Protein AF-A0A3B9BYM0-F1 (afdb_monomer_lite)

Sequence (105 aa):
MMFLNKFKPFFLLGLFAVLLTPACQKKENCDAITTVAPEAEVTALRNHLTTYGIAATEDYRGFFYVISNPGGDEKPSVCDDVKVNYIGRLLNGNVFDQGNGVSFG

Structure (mmCIF, N/CA/C/O backbone):
data_AF-A0A3B9BYM0-F1
#
_entry.id   AF-A0A3B9BYM0-F1
#
loop_
_atom_site.group_PDB
_atom_site.id
_atom_site.type_symbol
_atom_site.label_atom_id
_atom_site.label_alt_id
_atom_site.label_comp_id
_atom_site.label_asym_id
_atom_site.label_entity_id
_atom_site.label_seq_id
_atom_site.pdbx_PDB_ins_code
_atom_site.Cartn_x
_atom_site.Cartn_y
_atom_site.Cartn_z
_atom_site.occupancy
_atom_site.B_iso_or_equiv
_atom_site.auth_seq_id
_atom_site.auth_comp_id
_atom_site.auth_asym_id
_atom_site.auth_atom_id
_atom_site.pdbx_PDB_model_num
ATOM 1 N N . MET A 1 1 ? -4.310 -14.655 -90.305 1.00 41.28 1 MET A N 1
ATOM 2 C CA . MET A 1 1 ? -2.855 -14.384 -90.309 1.00 41.28 1 MET A CA 1
ATOM 3 C C . MET A 1 1 ? -2.561 -13.618 -89.020 1.00 41.28 1 MET A C 1
ATOM 5 O O . MET A 1 1 ? -3.111 -12.540 -88.872 1.00 41.28 1 MET A O 1
ATOM 9 N N . MET A 1 2 ? -2.153 -14.307 -87.939 1.00 42.12 2 MET A N 1
ATOM 10 C CA . MET A 1 2 ? -0.825 -14.164 -87.285 1.00 42.12 2 MET A CA 1
ATOM 11 C C . MET A 1 2 ? -0.378 -12.692 -87.192 1.00 42.12 2 MET A C 1
ATOM 13 O O . MET A 1 2 ? -0.302 -12.033 -88.216 1.00 42.12 2 MET A O 1
A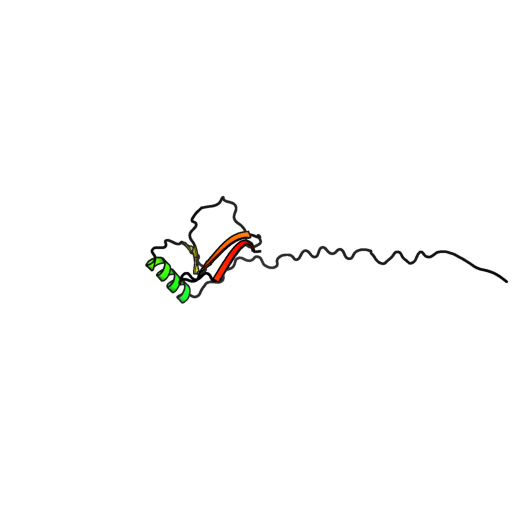TOM 17 N N . PHE A 1 3 ? -0.142 -12.109 -86.011 1.00 45.12 3 PHE A N 1
ATOM 18 C CA . PHE A 1 3 ? 0.910 -12.499 -85.064 1.00 45.12 3 PHE A CA 1
ATOM 19 C C . PHE A 1 3 ? 0.511 -12.336 -83.581 1.00 45.12 3 PHE A C 1
ATOM 21 O O . PHE A 1 3 ? -0.044 -11.318 -83.177 1.00 45.12 3 PHE A O 1
ATOM 28 N N . LEU A 1 4 ? 0.874 -13.335 -82.765 1.00 45.59 4 LEU A N 1
ATOM 29 C CA . LEU A 1 4 ? 1.078 -13.196 -81.320 1.00 45.59 4 LEU A CA 1
ATOM 30 C C . LEU A 1 4 ? 2.318 -12.325 -81.057 1.00 45.59 4 LEU A C 1
ATOM 32 O O . LEU A 1 4 ? 3.339 -12.524 -81.713 1.00 45.59 4 LEU A O 1
ATOM 36 N N . ASN A 1 5 ? 2.292 -11.510 -79.999 1.00 43.50 5 ASN A N 1
ATOM 37 C CA . ASN A 1 5 ? 3.507 -11.180 -79.254 1.00 43.50 5 ASN A CA 1
ATOM 38 C C . ASN A 1 5 ? 3.285 -11.430 -77.754 1.00 43.50 5 ASN A C 1
ATOM 40 O O . ASN A 1 5 ? 2.380 -10.873 -77.137 1.00 43.50 5 ASN A O 1
ATOM 44 N N . LYS A 1 6 ? 4.103 -12.324 -77.195 1.00 60.06 6 LYS A N 1
ATOM 45 C CA . LYS A 1 6 ? 4.167 -12.705 -75.782 1.00 60.06 6 LYS A CA 1
ATOM 46 C C . LYS A 1 6 ? 5.339 -11.972 -75.137 1.00 60.06 6 LYS A C 1
ATOM 48 O O . LYS A 1 6 ? 6.442 -12.250 -75.564 1.00 60.06 6 LYS A O 1
ATOM 53 N N . PHE A 1 7 ? 5.155 -11.176 -74.082 1.00 51.38 7 PHE A N 1
ATOM 54 C CA . PHE A 1 7 ? 6.226 -10.811 -73.124 1.00 51.38 7 PHE A CA 1
ATOM 55 C C . PHE A 1 7 ? 5.583 -10.173 -71.871 1.00 51.38 7 PHE A C 1
ATOM 57 O O . PHE A 1 7 ? 5.199 -9.015 -71.893 1.00 51.38 7 PHE A O 1
ATOM 64 N N . LYS A 1 8 ? 5.140 -10.983 -70.900 1.00 54.03 8 LYS A N 1
ATOM 65 C CA . LYS A 1 8 ? 5.760 -11.358 -69.601 1.00 54.03 8 LYS A CA 1
ATOM 66 C C . LYS A 1 8 ? 5.011 -10.710 -68.408 1.00 54.03 8 LYS A C 1
ATOM 68 O O . LYS A 1 8 ? 4.998 -9.489 -68.294 1.00 54.03 8 LYS A O 1
ATOM 73 N N . PRO A 1 9 ? 4.410 -11.511 -67.505 1.00 43.62 9 PRO A N 1
ATOM 74 C CA . PRO A 1 9 ? 3.640 -11.025 -66.364 1.00 43.62 9 PRO A CA 1
ATOM 75 C C . PRO A 1 9 ? 4.599 -10.674 -65.224 1.00 43.62 9 PRO A C 1
ATOM 77 O O . PRO A 1 9 ? 4.874 -11.501 -64.363 1.00 43.62 9 PRO A O 1
ATOM 80 N N . PHE A 1 10 ? 5.173 -9.473 -65.244 1.00 50.06 10 PHE A N 1
ATOM 81 C CA . PHE A 1 10 ? 6.061 -9.020 -64.163 1.00 50.06 10 PHE A CA 1
ATOM 82 C C . PHE A 1 10 ? 5.482 -7.865 -63.336 1.00 50.06 10 PHE A C 1
ATOM 84 O O . PHE A 1 10 ? 6.158 -7.308 -62.482 1.00 50.06 10 PHE A O 1
ATOM 91 N N . PHE A 1 11 ? 4.204 -7.537 -63.524 1.00 44.75 11 PHE A N 1
ATOM 92 C CA . PHE A 1 11 ? 3.515 -6.521 -62.722 1.00 44.75 11 PHE A CA 1
ATOM 93 C C . PHE A 1 11 ? 2.686 -7.140 -61.582 1.00 44.75 11 PHE A C 1
ATOM 95 O O . PHE A 1 11 ? 1.571 -6.723 -61.297 1.00 44.75 11 PHE A O 1
ATOM 102 N N . LEU A 1 12 ? 3.220 -8.195 -60.962 1.00 50.28 12 LEU A N 1
ATOM 103 C CA . LEU A 1 12 ? 2.586 -8.948 -59.869 1.00 50.28 12 LEU A CA 1
ATOM 104 C C . LEU A 1 12 ? 3.546 -9.115 -58.677 1.00 50.28 12 LEU A C 1
ATOM 106 O O . LEU A 1 12 ? 3.490 -10.099 -57.948 1.00 50.28 12 LEU A O 1
ATOM 110 N N . LEU A 1 13 ? 4.454 -8.149 -58.492 1.00 53.72 13 LEU A N 1
ATOM 111 C CA . LEU A 1 13 ? 5.465 -8.163 -57.432 1.00 53.72 13 LEU A CA 1
ATOM 112 C C . LEU A 1 13 ? 5.678 -6.757 -56.840 1.00 53.72 13 LEU A C 1
ATOM 114 O O . LEU A 1 13 ? 6.771 -6.204 -56.872 1.00 53.72 13 LEU A O 1
ATOM 118 N N . GLY A 1 14 ? 4.604 -6.143 -56.344 1.00 55.16 14 GLY A N 1
ATOM 119 C CA . GLY A 1 14 ? 4.652 -4.786 -55.785 1.00 55.16 14 GLY A CA 1
ATOM 120 C C . GLY A 1 14 ? 3.615 -4.514 -54.695 1.00 55.16 14 GLY A C 1
ATOM 121 O O . GLY A 1 14 ? 3.157 -3.386 -54.587 1.00 55.16 14 GLY A O 1
ATOM 122 N N . LEU A 1 15 ? 3.201 -5.535 -53.928 1.00 56.78 15 LEU A N 1
ATOM 123 C CA . LEU A 1 15 ? 2.137 -5.410 -52.912 1.00 56.78 15 LEU A CA 1
ATOM 124 C C . LEU A 1 15 ? 2.561 -5.808 -51.485 1.00 56.78 15 LEU A C 1
ATOM 126 O O . LEU A 1 15 ? 1.713 -5.941 -50.614 1.00 56.78 15 LEU A O 1
ATOM 130 N N . PHE A 1 16 ? 3.845 -6.012 -51.188 1.00 56.62 16 PHE A N 1
ATOM 131 C CA . PHE A 1 16 ? 4.223 -6.453 -49.834 1.00 56.62 16 PHE A CA 1
ATOM 132 C C . PHE A 1 16 ? 5.522 -5.842 -49.316 1.00 56.62 16 PHE A C 1
ATOM 134 O O . PHE A 1 16 ? 6.306 -6.485 -48.625 1.00 56.62 16 PHE A O 1
ATOM 141 N N . ALA A 1 17 ? 5.762 -4.579 -49.662 1.00 55.28 17 ALA A N 1
ATOM 142 C CA . ALA A 1 17 ? 6.846 -3.809 -49.081 1.00 55.28 17 ALA A CA 1
ATOM 143 C C . ALA A 1 17 ? 6.299 -2.918 -47.955 1.00 55.28 17 ALA A C 1
ATOM 145 O O . ALA A 1 17 ? 5.780 -1.835 -48.193 1.00 55.28 17 ALA A O 1
ATOM 146 N N . VAL A 1 18 ? 6.514 -3.398 -46.727 1.00 59.44 18 VAL A N 1
ATOM 147 C CA . VAL A 1 18 ? 6.779 -2.573 -45.538 1.00 59.44 18 VAL A CA 1
ATOM 148 C C . VAL A 1 18 ? 5.560 -1.876 -44.905 1.00 59.44 18 VAL A C 1
ATOM 150 O O . VAL A 1 18 ? 5.471 -0.657 -44.839 1.00 59.44 18 VAL A O 1
ATOM 153 N N . LEU A 1 19 ? 4.669 -2.676 -44.310 1.00 57.12 19 LEU A N 1
ATOM 154 C CA . LEU A 1 19 ? 3.824 -2.268 -43.173 1.00 57.12 19 LEU A CA 1
ATOM 155 C C . LEU A 1 19 ? 4.322 -2.934 -41.879 1.00 57.12 19 LEU A C 1
ATOM 157 O O . LEU A 1 19 ? 3.580 -3.610 -41.176 1.00 57.12 19 LEU A O 1
ATOM 161 N N . LEU A 1 20 ? 5.611 -2.777 -41.578 1.00 61.34 20 LEU A N 1
ATOM 162 C CA . LEU A 1 20 ? 6.187 -3.153 -40.286 1.00 61.34 20 LEU A CA 1
ATOM 163 C C . LEU A 1 20 ? 6.585 -1.875 -39.553 1.00 61.34 20 LEU A C 1
ATOM 165 O O . LEU A 1 20 ? 7.765 -1.581 -39.376 1.00 61.34 20 LEU A O 1
ATOM 169 N N . THR A 1 21 ? 5.590 -1.086 -39.148 1.00 57.47 21 THR A N 1
ATOM 170 C CA . THR A 1 21 ? 5.805 -0.185 -38.019 1.00 57.47 21 THR A CA 1
ATOM 171 C C . THR A 1 21 ? 5.826 -1.062 -36.766 1.00 57.47 21 THR A C 1
ATOM 173 O O . THR A 1 21 ? 4.869 -1.803 -36.527 1.00 57.47 21 THR A O 1
ATOM 176 N N . PRO A 1 22 ? 6.896 -1.053 -35.953 1.00 58.66 22 PRO A N 1
ATOM 177 C CA . PRO A 1 22 ? 6.793 -1.597 -34.614 1.00 58.66 22 PRO A CA 1
ATOM 178 C C . PRO A 1 22 ? 5.805 -0.700 -33.867 1.00 58.66 22 PRO A C 1
ATOM 180 O O . PRO A 1 22 ? 6.149 0.408 -33.457 1.00 58.66 22 PRO A O 1
ATOM 183 N N . ALA A 1 23 ? 4.560 -1.153 -33.724 1.00 54.78 23 ALA A N 1
ATOM 184 C CA . ALA A 1 23 ? 3.608 -0.580 -32.785 1.00 54.78 23 ALA A CA 1
ATOM 185 C C . ALA A 1 23 ? 4.073 -0.940 -31.368 1.00 54.78 23 ALA A C 1
ATOM 187 O O . ALA A 1 23 ? 3.495 -1.774 -30.680 1.00 54.78 23 ALA A O 1
ATOM 188 N N . CYS A 1 24 ? 5.186 -0.336 -30.961 1.00 63.03 24 CYS A N 1
ATOM 189 C CA . CYS A 1 24 ? 5.568 -0.247 -29.573 1.00 63.03 24 CYS A CA 1
ATOM 190 C C . CYS A 1 24 ? 4.556 0.723 -28.958 1.00 63.03 24 CYS A C 1
ATOM 192 O O . CYS A 1 24 ? 4.698 1.938 -29.112 1.00 63.03 24 CYS A O 1
ATOM 194 N N . GLN A 1 25 ? 3.487 0.201 -28.347 1.00 61.34 25 GLN A N 1
ATOM 195 C CA . GLN A 1 25 ? 2.694 1.016 -27.437 1.00 61.34 25 GLN A CA 1
ATOM 196 C C . GLN A 1 25 ? 3.616 1.332 -26.265 1.00 61.34 25 GLN A C 1
ATOM 198 O O . GLN A 1 25 ? 3.829 0.507 -25.380 1.00 61.34 25 GLN A O 1
ATOM 203 N N . LYS A 1 26 ? 4.268 2.495 -26.321 1.00 61.09 26 LYS A N 1
ATOM 204 C CA . LYS A 1 26 ? 4.957 3.030 -25.153 1.00 61.09 26 LYS A CA 1
ATOM 205 C C . LYS A 1 26 ? 3.901 3.145 -24.061 1.00 61.09 26 LYS A C 1
ATOM 207 O O . LYS A 1 26 ? 2.828 3.683 -24.326 1.00 61.09 26 LYS A O 1
ATOM 212 N N . LYS A 1 27 ? 4.194 2.635 -22.865 1.00 64.88 27 LYS A N 1
ATOM 213 C CA . LYS A 1 27 ? 3.374 2.940 -21.694 1.00 64.88 27 LYS A CA 1
ATOM 214 C C . LYS A 1 27 ? 3.404 4.455 -21.521 1.00 64.88 27 LYS A C 1
ATOM 216 O O . LYS A 1 27 ? 4.472 5.026 -21.295 1.00 64.88 27 LYS A O 1
ATOM 221 N N . GLU A 1 28 ? 2.273 5.106 -21.764 1.00 71.50 28 GLU A N 1
ATOM 222 C CA . GLU A 1 28 ? 2.170 6.546 -21.580 1.00 71.50 28 GLU A CA 1
ATOM 223 C C . GLU A 1 28 ? 2.023 6.858 -20.091 1.00 71.50 28 GLU A C 1
ATOM 225 O O . GLU A 1 28 ? 1.248 6.228 -19.379 1.00 71.50 28 GLU A O 1
ATOM 230 N N . ASN A 1 29 ? 2.805 7.845 -19.658 1.00 76.00 2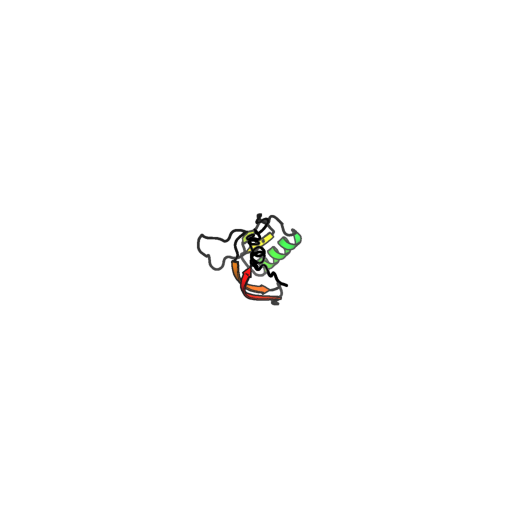9 ASN A N 1
ATOM 231 C CA . ASN A 1 29 ? 2.786 8.489 -18.352 1.00 76.00 29 ASN A CA 1
ATOM 232 C C . ASN A 1 29 ? 2.934 7.579 -17.113 1.00 76.00 29 ASN A C 1
ATOM 234 O O . ASN A 1 29 ? 1.995 7.390 -16.344 1.00 76.00 29 ASN A O 1
ATOM 238 N N . CYS A 1 30 ? 4.155 7.095 -16.858 1.00 84.69 30 CYS A N 1
ATOM 239 C CA . CYS A 1 30 ? 4.529 6.477 -15.579 1.00 84.69 30 CYS A CA 1
ATOM 240 C C . CYS A 1 30 ? 4.903 7.535 -14.521 1.00 84.69 30 CYS A C 1
ATOM 242 O O . CYS A 1 30 ? 5.990 7.490 -13.943 1.00 84.69 30 CYS A O 1
ATOM 244 N N . ASP A 1 31 ? 4.060 8.535 -14.303 1.00 88.19 31 ASP A N 1
ATOM 245 C CA . ASP A 1 31 ? 4.332 9.518 -13.257 1.00 88.19 31 ASP A CA 1
ATOM 246 C C . ASP A 1 31 ? 4.059 8.925 -11.873 1.00 88.19 31 ASP A C 1
ATOM 248 O O . ASP A 1 31 ? 3.221 8.037 -11.690 1.00 88.19 31 ASP A O 1
ATOM 252 N N . ALA A 1 32 ? 4.755 9.442 -10.862 1.00 86.31 32 ALA A N 1
ATOM 253 C CA . ALA A 1 32 ? 4.458 9.085 -9.484 1.00 86.31 32 ALA A CA 1
ATOM 254 C C . ALA A 1 32 ? 3.012 9.479 -9.132 1.00 86.31 32 ALA A C 1
ATOM 256 O O . ALA A 1 32 ? 2.607 10.628 -9.311 1.00 86.31 32 ALA A O 1
ATOM 257 N N . ILE A 1 33 ? 2.243 8.536 -8.581 1.00 86.94 33 ILE A N 1
ATOM 258 C CA . ILE A 1 33 ? 0.890 8.811 -8.087 1.00 86.94 33 ILE A CA 1
ATOM 259 C C . ILE A 1 33 ? 0.992 9.657 -6.823 1.00 86.94 33 ILE A C 1
ATOM 261 O O . ILE A 1 33 ? 1.528 9.191 -5.818 1.00 86.94 33 ILE A O 1
ATOM 265 N N . THR A 1 34 ? 0.451 10.872 -6.879 1.00 93.38 34 THR A N 1
ATOM 266 C CA . THR A 1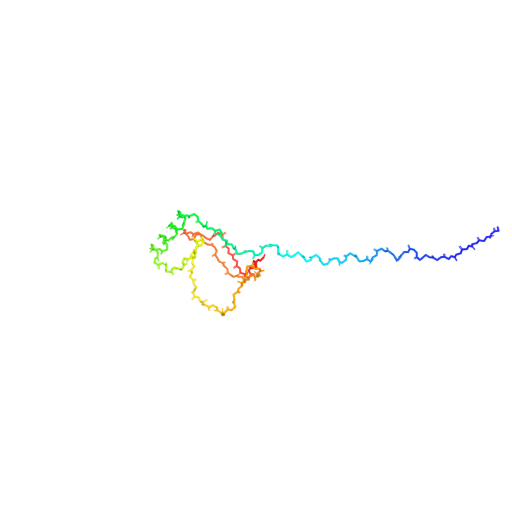 34 ? 0.425 11.846 -5.774 1.00 93.38 34 THR A CA 1
ATOM 267 C C . THR A 1 34 ? -0.970 12.054 -5.190 1.00 93.38 34 THR A C 1
ATOM 269 O O . THR A 1 34 ? -1.142 12.867 -4.285 1.00 93.38 34 THR A O 1
ATOM 272 N N . THR A 1 35 ? -1.980 11.333 -5.687 1.00 95.19 35 THR A N 1
ATOM 273 C CA . THR A 1 35 ? -3.347 11.395 -5.164 1.00 95.19 35 THR 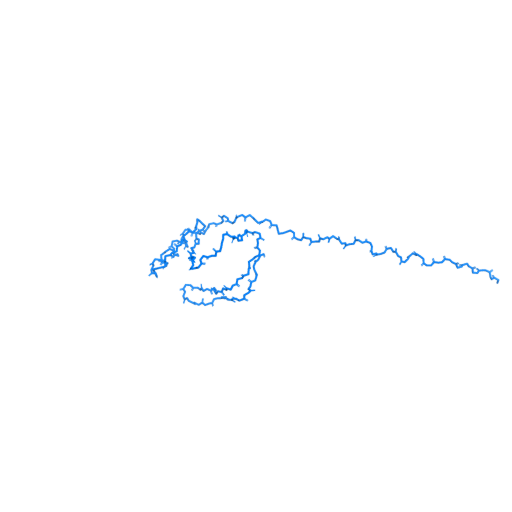A CA 1
ATOM 274 C C . THR A 1 35 ? -3.369 10.979 -3.697 1.00 95.19 35 THR A C 1
ATOM 276 O O . THR A 1 35 ? -2.842 9.927 -3.338 1.00 95.19 35 THR A O 1
ATOM 279 N N . VAL A 1 36 ? -3.993 11.811 -2.865 1.00 97.38 36 VAL A N 1
ATOM 280 C CA . VAL A 1 36 ? -4.114 11.600 -1.421 1.00 97.38 36 VAL A CA 1
ATOM 281 C C . VAL A 1 36 ? -5.545 11.182 -1.094 1.00 97.38 36 VAL A C 1
ATOM 283 O O . VAL A 1 36 ? -6.498 11.763 -1.619 1.00 97.38 36 VAL A O 1
ATOM 286 N N . ALA A 1 37 ? -5.693 10.170 -0.243 1.00 97.44 37 ALA A N 1
ATOM 287 C CA . ALA A 1 37 ? -6.985 9.717 0.254 1.00 97.44 37 ALA A CA 1
ATOM 288 C C . ALA A 1 37 ? -7.658 10.789 1.141 1.00 97.44 37 ALA A C 1
ATOM 290 O O . ALA A 1 37 ? -6.967 11.559 1.813 1.00 97.44 37 ALA A O 1
ATOM 291 N N . PRO A 1 38 ? -9.000 10.857 1.191 1.00 98.25 38 PRO A N 1
ATOM 292 C CA . PRO A 1 38 ? -9.701 11.783 2.076 1.00 98.25 38 PRO A CA 1
ATOM 293 C C . PRO A 1 38 ? -9.346 11.558 3.554 1.00 98.25 38 PRO A C 1
ATOM 295 O O . PRO A 1 38 ? -9.365 10.426 4.033 1.00 98.25 38 PRO A O 1
ATOM 298 N N . GLU A 1 39 ? -9.127 12.635 4.314 1.00 98.00 39 GLU A N 1
ATOM 299 C CA . GLU A 1 39 ? -8.714 12.554 5.731 1.00 98.00 39 GLU A CA 1
ATOM 300 C C . GLU A 1 39 ? -9.672 11.718 6.598 1.00 98.00 39 GLU A C 1
ATOM 302 O O . GLU A 1 39 ? -9.248 11.010 7.510 1.00 98.00 39 GLU A O 1
ATOM 307 N N . ALA A 1 40 ? -10.974 11.756 6.296 1.00 98.38 40 ALA A N 1
ATOM 308 C CA . ALA A 1 40 ? -11.967 10.948 6.998 1.00 98.38 40 ALA A CA 1
ATOM 309 C C . ALA A 1 40 ? -11.720 9.436 6.828 1.00 98.38 40 ALA A C 1
ATOM 311 O O . ALA A 1 40 ? -11.884 8.680 7.786 1.00 98.38 40 ALA A O 1
ATOM 312 N N . GLU A 1 41 ? -11.291 8.995 5.641 1.00 97.75 41 GLU A N 1
ATOM 313 C CA . GLU A 1 41 ? -10.969 7.590 5.365 1.00 97.75 41 GLU A CA 1
ATOM 314 C C . GLU A 1 41 ? -9.658 7.183 6.040 1.00 97.75 41 GLU A C 1
ATOM 316 O O . GLU A 1 41 ? -9.598 6.135 6.688 1.00 97.75 41 GLU A O 1
ATOM 321 N N . VAL A 1 42 ? -8.639 8.047 5.973 1.00 98.44 42 VAL A N 1
ATOM 322 C CA . VAL A 1 42 ? -7.346 7.825 6.640 1.00 98.44 42 VAL A C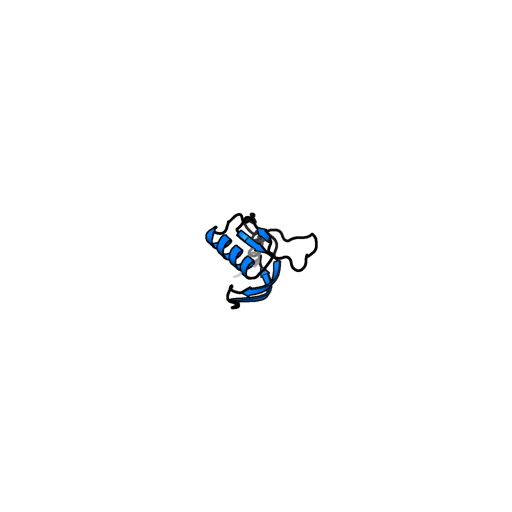A 1
ATOM 323 C C . VAL A 1 42 ? -7.539 7.700 8.152 1.00 98.44 42 VAL A C 1
ATOM 325 O O . VAL A 1 42 ? -7.049 6.755 8.772 1.00 98.44 42 VAL A O 1
ATOM 328 N N . THR A 1 43 ? -8.321 8.599 8.756 1.00 98.38 43 THR A N 1
ATOM 329 C CA . THR A 1 43 ? -8.651 8.553 10.186 1.00 98.38 43 THR A CA 1
ATOM 330 C C . THR A 1 43 ? -9.426 7.284 10.552 1.00 98.38 43 THR A C 1
ATOM 332 O O . THR A 1 43 ? -9.107 6.640 11.555 1.00 98.38 43 THR A O 1
ATOM 335 N N . ALA A 1 44 ? -10.413 6.880 9.745 1.00 97.75 44 ALA A N 1
ATOM 336 C CA . ALA A 1 44 ? -11.164 5.649 9.986 1.00 97.75 44 ALA A CA 1
ATOM 337 C C . ALA A 1 44 ? -10.256 4.405 9.953 1.00 97.75 44 ALA A C 1
ATOM 339 O O . ALA A 1 44 ? -10.351 3.547 10.836 1.00 97.75 44 ALA A O 1
ATOM 340 N N . LEU A 1 45 ? -9.335 4.331 8.988 1.00 97.38 45 LEU A N 1
ATOM 341 C CA . LEU A 1 45 ? -8.391 3.223 8.869 1.00 97.38 45 LEU A CA 1
ATOM 342 C C . LEU A 1 45 ? -7.357 3.219 10.006 1.00 97.38 45 LEU A C 1
ATOM 344 O O . LEU A 1 45 ? -7.109 2.168 10.597 1.00 97.38 45 LEU A O 1
ATOM 348 N N . ARG A 1 46 ? -6.819 4.381 10.393 1.00 98.00 46 ARG A N 1
ATOM 349 C CA . ARG A 1 46 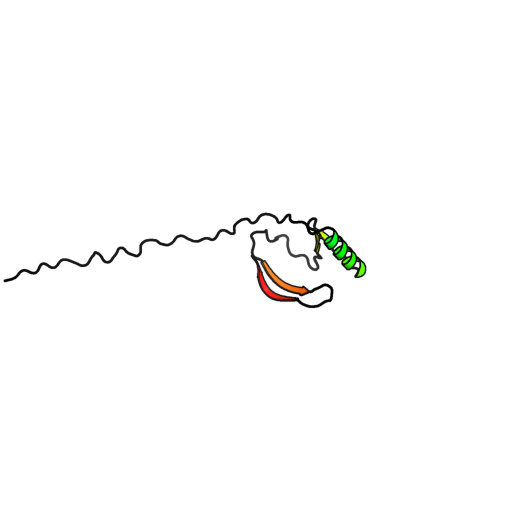? -5.892 4.514 11.532 1.00 98.00 46 ARG A CA 1
ATOM 350 C C . ARG A 1 46 ? -6.518 4.022 12.839 1.00 98.00 46 ARG A C 1
ATOM 352 O O . ARG A 1 46 ? -5.878 3.303 13.612 1.00 98.00 46 ARG A O 1
ATOM 359 N N . ASN A 1 47 ? -7.788 4.358 13.066 1.00 97.81 47 ASN A N 1
ATOM 360 C CA . ASN A 1 47 ? -8.537 3.880 14.224 1.00 97.81 47 ASN A CA 1
ATOM 361 C C . ASN A 1 47 ? -8.728 2.362 14.178 1.00 97.81 47 ASN A C 1
ATOM 363 O O . ASN A 1 47 ? -8.479 1.698 15.181 1.00 97.81 47 ASN A O 1
ATOM 367 N N . HIS A 1 48 ? -9.096 1.806 13.018 1.00 96.50 48 HIS A N 1
ATOM 368 C CA . HIS A 1 48 ? -9.218 0.359 12.840 1.00 96.50 48 HIS A CA 1
ATOM 369 C C . HIS A 1 48 ? -7.904 -0.360 13.183 1.00 96.50 48 HIS A C 1
ATOM 371 O O . HIS A 1 48 ? -7.891 -1.246 14.035 1.00 96.50 48 HIS A O 1
ATOM 377 N N . LEU A 1 49 ? -6.783 0.064 12.596 1.00 97.50 49 LEU A N 1
ATOM 378 C CA . LEU A 1 49 ? -5.466 -0.520 12.873 1.00 97.50 49 LEU A CA 1
ATOM 379 C C . LEU A 1 49 ? -5.118 -0.454 14.368 1.00 97.50 49 LEU A C 1
ATOM 381 O O . LEU A 1 49 ? -4.670 -1.447 14.937 1.00 97.50 49 LEU A O 1
ATOM 385 N N . THR A 1 50 ? -5.415 0.674 15.023 1.00 97.69 50 THR A N 1
ATOM 386 C CA . THR A 1 50 ? -5.212 0.853 16.470 1.00 97.69 50 THR A CA 1
ATOM 387 C C . THR A 1 50 ? -6.076 -0.102 17.297 1.00 97.69 50 THR A C 1
ATOM 389 O O . THR A 1 50 ? -5.566 -0.763 18.199 1.00 97.69 50 THR A O 1
ATOM 392 N N . THR A 1 51 ? -7.371 -0.221 16.983 1.00 97.44 51 THR A N 1
ATOM 393 C CA . THR A 1 51 ? -8.310 -1.119 17.678 1.00 97.44 51 THR A CA 1
ATOM 394 C C . THR A 1 51 ? -7.859 -2.578 17.629 1.00 97.44 51 THR A C 1
ATOM 396 O O . THR A 1 51 ? -8.020 -3.298 18.612 1.00 97.44 51 THR A O 1
ATOM 399 N N . TYR A 1 52 ? -7.271 -3.008 16.512 1.00 96.25 52 TYR A N 1
ATOM 400 C CA . TYR A 1 52 ? -6.798 -4.381 16.325 1.00 96.25 52 TYR A CA 1
ATOM 401 C C . TYR A 1 52 ? -5.302 -4.570 16.628 1.00 96.25 52 TYR A C 1
ATOM 403 O O . TYR A 1 52 ? -4.773 -5.659 16.413 1.00 96.25 52 TYR A O 1
ATOM 411 N N . GLY A 1 53 ? -4.613 -3.543 17.143 1.00 97.19 53 GLY A N 1
ATOM 412 C CA . GLY A 1 53 ? -3.198 -3.624 17.517 1.00 97.19 53 GLY A CA 1
ATOM 413 C C . GLY A 1 53 ? -2.249 -3.869 16.338 1.00 97.19 53 GLY A C 1
ATOM 414 O O . GLY A 1 53 ? -1.194 -4.477 16.512 1.00 97.19 53 GLY A O 1
ATOM 415 N N . ILE A 1 54 ? -2.617 -3.426 15.134 1.00 96.50 54 ILE A N 1
ATOM 416 C CA . ILE A 1 54 ? -1.820 -3.595 13.917 1.00 96.50 54 ILE A CA 1
ATOM 417 C C . ILE A 1 54 ? -0.851 -2.415 13.793 1.00 96.50 54 ILE A C 1
ATOM 419 O O . ILE A 1 54 ? -1.253 -1.290 13.500 1.00 96.50 54 ILE A O 1
ATOM 423 N N . ALA A 1 55 ? 0.441 -2.678 13.985 1.00 97.06 55 ALA A N 1
ATOM 424 C CA . ALA A 1 55 ? 1.495 -1.692 13.766 1.00 97.06 55 ALA A CA 1
ATOM 425 C C . ALA A 1 55 ? 1.826 -1.588 12.267 1.00 97.06 55 ALA A C 1
ATOM 427 O O . ALA A 1 55 ? 2.538 -2.437 11.733 1.00 97.06 55 ALA A O 1
ATOM 428 N N . ALA A 1 56 ? 1.309 -0.556 11.597 1.00 98.12 56 ALA A N 1
ATOM 429 C CA . ALA A 1 56 ? 1.546 -0.286 10.178 1.00 98.12 56 ALA A CA 1
ATOM 430 C C . ALA A 1 56 ? 2.252 1.057 9.956 1.00 98.12 56 ALA A C 1
ATOM 432 O O . ALA A 1 56 ? 2.131 1.980 10.761 1.00 98.12 56 ALA A O 1
ATOM 433 N N . THR A 1 57 ? 2.976 1.170 8.844 1.00 98.50 57 THR A N 1
ATOM 434 C CA . THR A 1 57 ? 3.565 2.428 8.378 1.00 98.50 57 THR A CA 1
ATOM 435 C C . THR A 1 57 ? 2.557 3.168 7.507 1.00 98.50 57 THR A C 1
ATOM 437 O O . THR A 1 57 ? 1.975 2.571 6.603 1.00 98.50 57 THR A O 1
ATOM 440 N N . GLU A 1 58 ? 2.351 4.454 7.784 1.00 97.94 58 GLU A N 1
ATOM 441 C CA . GLU A 1 58 ? 1.497 5.351 6.999 1.00 97.94 58 GLU A CA 1
ATOM 442 C C . GLU A 1 58 ? 2.309 5.993 5.863 1.00 97.94 58 GLU A C 1
ATOM 444 O O . GLU A 1 58 ? 3.383 6.549 6.098 1.00 97.94 58 GLU A O 1
ATOM 449 N N . ASP A 1 59 ? 1.804 5.914 4.632 1.00 97.75 59 ASP A N 1
ATOM 450 C CA . ASP A 1 59 ? 2.305 6.682 3.488 1.00 97.75 59 ASP A CA 1
ATOM 451 C C . ASP A 1 59 ? 1.567 8.029 3.420 1.00 97.75 59 ASP A C 1
ATOM 453 O O . ASP A 1 59 ? 0.381 8.107 3.738 1.00 97.75 59 ASP A O 1
ATOM 457 N N . TYR A 1 60 ? 2.235 9.092 2.958 1.00 96.69 60 TYR A N 1
ATOM 458 C CA . TYR A 1 60 ? 1.644 10.437 2.858 1.00 96.69 60 TYR A CA 1
ATOM 459 C C . TYR A 1 60 ? 0.374 10.497 1.988 1.00 96.69 60 TYR A C 1
ATOM 461 O O . TYR A 1 60 ? -0.401 11.445 2.091 1.00 96.69 60 TYR A O 1
ATOM 469 N N . ARG A 1 61 ? 0.154 9.496 1.126 1.00 97.31 61 ARG A N 1
ATOM 470 C CA . ARG A 1 61 ? -1.043 9.356 0.286 1.00 97.31 61 ARG A CA 1
ATOM 471 C C . ARG A 1 61 ? -2.241 8.773 1.033 1.00 97.31 61 ARG A C 1
ATOM 473 O O . ARG A 1 61 ? -3.331 8.740 0.471 1.00 97.31 61 ARG A O 1
ATOM 480 N N . GLY A 1 62 ? -2.066 8.328 2.276 1.00 97.75 62 GLY A N 1
ATOM 481 C CA . GLY A 1 62 ? -3.152 7.883 3.151 1.00 97.75 62 GLY A CA 1
ATOM 482 C C . GLY A 1 62 ? -3.432 6.377 3.143 1.00 97.75 62 GLY A C 1
ATOM 483 O O . GLY A 1 62 ? -4.442 5.950 3.701 1.00 97.75 62 GLY A O 1
ATOM 484 N N . PHE A 1 63 ? -2.562 5.557 2.545 1.00 97.00 63 PHE A N 1
ATOM 485 C CA . PHE A 1 63 ? -2.600 4.101 2.732 1.00 97.00 63 PHE A CA 1
ATOM 486 C C . PHE A 1 63 ? -1.576 3.650 3.776 1.00 97.00 63 PHE A C 1
ATOM 488 O O . PHE A 1 63 ? -0.605 4.345 4.077 1.00 97.00 63 PHE A O 1
ATOM 495 N N . PHE A 1 64 ? -1.790 2.450 4.309 1.00 98.38 64 PHE A N 1
ATOM 496 C CA . PHE A 1 64 ? -0.964 1.859 5.355 1.00 98.38 64 PHE A CA 1
ATOM 497 C C . PHE A 1 64 ? -0.410 0.519 4.888 1.00 98.38 64 PHE A C 1
ATOM 499 O O . PHE A 1 64 ? -1.098 -0.230 4.192 1.00 98.38 64 PHE A O 1
ATOM 506 N N . TYR A 1 65 ? 0.816 0.192 5.288 1.00 97.75 65 TYR A N 1
ATOM 507 C CA . TYR A 1 65 ? 1.447 -1.072 4.920 1.00 97.75 65 TYR A CA 1
ATOM 508 C C . TYR A 1 65 ? 2.265 -1.683 6.061 1.00 97.75 65 TYR A C 1
ATOM 510 O O . TYR A 1 65 ? 2.760 -0.995 6.953 1.00 97.75 65 TYR A O 1
ATOM 518 N N . VAL A 1 66 ? 2.429 -3.007 6.000 1.00 97.88 66 VAL A N 1
ATOM 519 C CA . VAL A 1 66 ? 3.330 -3.785 6.858 1.00 97.88 66 VAL A CA 1
ATOM 520 C C . VAL A 1 66 ? 4.206 -4.645 5.958 1.00 97.88 66 VAL A C 1
ATOM 522 O O . VAL A 1 66 ? 3.707 -5.512 5.240 1.00 97.88 66 VAL A O 1
ATOM 525 N N . ILE A 1 67 ? 5.520 -4.441 6.012 1.00 96.69 67 ILE A N 1
ATOM 526 C CA . ILE A 1 67 ? 6.473 -5.327 5.338 1.00 96.69 67 ILE A CA 1
ATOM 527 C C . ILE A 1 67 ? 6.753 -6.499 6.277 1.00 96.69 67 ILE A C 1
ATOM 529 O O . ILE A 1 67 ? 7.563 -6.392 7.191 1.00 96.69 67 ILE A O 1
ATOM 533 N N . SER A 1 68 ? 6.057 -7.617 6.062 1.00 96.50 68 SER A N 1
ATOM 534 C CA . SER A 1 68 ? 6.217 -8.817 6.901 1.00 96.50 68 SER A CA 1
ATOM 535 C C . SER A 1 68 ? 7.526 -9.562 6.621 1.00 96.50 68 SER A C 1
ATOM 537 O O . SER A 1 68 ? 8.113 -10.140 7.529 1.00 96.50 68 SER A O 1
ATOM 539 N N . ASN A 1 69 ? 7.983 -9.549 5.365 1.00 96.50 69 ASN A N 1
ATOM 540 C CA . ASN A 1 69 ? 9.261 -10.121 4.955 1.00 96.50 69 ASN A CA 1
ATOM 541 C C . ASN A 1 69 ? 9.940 -9.188 3.936 1.00 96.50 69 ASN A C 1
ATOM 543 O O . ASN A 1 69 ? 9.438 -9.066 2.813 1.00 96.50 69 ASN A O 1
ATOM 547 N N . PRO A 1 70 ? 11.029 -8.492 4.306 1.00 95.75 70 PRO A N 1
ATOM 548 C CA . PRO A 1 70 ? 11.754 -7.625 3.385 1.00 95.75 70 PRO A CA 1
ATOM 549 C C . PRO A 1 70 ? 12.363 -8.411 2.214 1.00 95.75 70 PRO A C 1
ATOM 551 O O . PRO A 1 70 ? 13.043 -9.415 2.409 1.00 95.75 70 PRO A O 1
ATOM 554 N N . GLY A 1 71 ? 12.136 -7.936 0.988 1.00 94.31 71 GLY A N 1
ATOM 555 C CA . GLY A 1 71 ? 12.892 -8.376 -0.190 1.00 94.31 71 GLY A CA 1
ATOM 556 C C . GLY A 1 71 ? 14.248 -7.667 -0.308 1.00 94.31 71 GLY A C 1
ATOM 557 O O . GLY A 1 71 ? 14.583 -6.826 0.525 1.00 94.31 71 GLY A O 1
ATOM 558 N N . GLY A 1 72 ? 14.992 -7.960 -1.379 1.00 95.25 72 GLY A N 1
ATOM 559 C CA . GLY A 1 72 ? 16.263 -7.292 -1.695 1.00 95.25 72 GLY A CA 1
ATOM 560 C C . GLY A 1 72 ? 16.112 -5.814 -2.069 1.00 95.25 72 GLY A C 1
ATOM 561 O O . GLY A 1 72 ? 15.003 -5.281 -2.077 1.00 95.25 72 GLY A O 1
ATOM 562 N N . ASP A 1 73 ? 17.222 -5.151 -2.386 1.00 94.50 73 ASP A N 1
ATOM 563 C CA . ASP A 1 73 ? 17.257 -3.695 -2.594 1.00 94.50 73 ASP A CA 1
ATOM 564 C C . ASP A 1 73 ? 16.562 -3.234 -3.882 1.00 94.50 73 ASP A C 1
ATOM 566 O O . ASP A 1 73 ? 16.039 -2.122 -3.933 1.00 94.50 73 ASP A O 1
ATOM 570 N N . GLU A 1 74 ? 16.497 -4.090 -4.902 1.00 95.06 74 GLU A N 1
ATOM 571 C CA . GLU A 1 74 ? 15.786 -3.797 -6.147 1.00 95.06 74 GLU A CA 1
ATOM 572 C C . GLU A 1 74 ? 14.274 -3.718 -5.899 1.00 95.06 74 GLU A C 1
ATOM 574 O O . GLU A 1 74 ? 13.657 -4.653 -5.376 1.00 95.06 74 GLU A O 1
ATOM 579 N N . LYS A 1 75 ? 13.670 -2.586 -6.274 1.00 93.31 75 LYS A N 1
ATOM 580 C CA . LYS A 1 75 ? 12.229 -2.325 -6.169 1.00 93.31 75 LYS A CA 1
ATOM 581 C C . LYS A 1 75 ? 11.671 -1.981 -7.549 1.00 93.31 75 LYS A C 1
ATOM 583 O O . LYS A 1 75 ? 12.357 -1.282 -8.294 1.00 93.31 75 LYS A O 1
ATOM 588 N N . PRO A 1 76 ? 10.441 -2.416 -7.876 1.00 93.31 76 PRO A N 1
ATOM 589 C CA . PRO A 1 76 ? 9.793 -1.996 -9.108 1.00 93.31 76 PRO A CA 1
ATOM 590 C C . PRO A 1 76 ? 9.578 -0.479 -9.098 1.00 93.31 76 PRO A C 1
ATOM 592 O O . PRO A 1 76 ? 9.207 0.116 -8.082 1.00 93.31 76 PRO A O 1
ATOM 595 N N . SER A 1 77 ? 9.812 0.133 -10.247 1.00 91.62 77 SER A N 1
ATOM 596 C CA . SER A 1 77 ? 9.380 1.480 -10.580 1.00 91.62 77 SER A CA 1
ATOM 597 C C . SER A 1 77 ? 7.921 1.477 -11.039 1.00 91.62 77 SER A C 1
ATOM 599 O O . SER A 1 77 ? 7.317 0.442 -11.308 1.00 91.62 77 SER A O 1
ATOM 601 N N . VAL A 1 78 ? 7.355 2.671 -11.181 1.00 90.31 78 VAL A N 1
ATOM 602 C CA . VAL A 1 78 ? 5.989 2.888 -11.679 1.00 90.31 78 VAL A CA 1
ATOM 603 C C . VAL A 1 78 ? 5.756 2.412 -13.121 1.00 90.31 78 VAL A C 1
ATOM 605 O O . VAL A 1 78 ? 4.603 2.280 -13.515 1.00 90.31 78 VAL A O 1
ATOM 608 N N . CYS A 1 79 ? 6.807 2.144 -13.907 1.00 90.38 79 CYS A N 1
ATOM 609 C CA . CYS A 1 79 ? 6.666 1.574 -15.254 1.00 90.38 79 CYS A CA 1
ATOM 610 C C . CYS A 1 79 ? 6.727 0.037 -15.290 1.00 90.38 79 CYS A C 1
ATOM 612 O O . CYS A 1 79 ? 6.429 -0.554 -16.336 1.00 90.38 79 CYS A O 1
ATOM 614 N N . ASP A 1 80 ? 7.168 -0.601 -14.206 1.00 92.56 80 ASP A N 1
ATOM 615 C CA . ASP A 1 80 ? 7.485 -2.026 -14.210 1.00 92.56 80 ASP A CA 1
ATOM 616 C C . ASP A 1 80 ? 6.236 -2.888 -14.032 1.00 92.56 80 ASP A C 1
ATOM 618 O O . ASP A 1 80 ? 5.332 -2.563 -13.261 1.00 92.56 80 ASP A O 1
ATOM 622 N N . ASP A 1 81 ? 6.221 -4.030 -14.718 1.00 93.50 81 ASP A N 1
ATOM 623 C CA . ASP A 1 81 ? 5.238 -5.076 -14.455 1.00 93.50 81 ASP A CA 1
ATOM 624 C C . ASP A 1 81 ? 5.596 -5.793 -13.149 1.00 93.50 81 ASP A C 1
ATOM 626 O O . ASP A 1 81 ? 6.749 -6.165 -12.913 1.00 93.50 81 ASP A O 1
ATOM 630 N N . VAL A 1 82 ? 4.591 -6.079 -12.326 1.00 95.19 82 VAL A N 1
ATOM 631 C CA . VAL A 1 82 ? 4.735 -6.899 -11.121 1.00 95.19 82 VAL A CA 1
ATOM 632 C C . VAL A 1 82 ? 3.889 -8.156 -11.227 1.00 95.19 82 VAL A C 1
ATOM 634 O O . VAL A 1 82 ? 2.738 -8.120 -11.657 1.00 95.19 82 VAL A O 1
ATOM 637 N N . LYS A 1 83 ? 4.451 -9.287 -10.796 1.00 97.75 83 LYS A N 1
ATOM 638 C CA . LYS A 1 83 ? 3.732 -10.558 -10.678 1.00 97.75 83 LYS A CA 1
ATOM 639 C C . LYS A 1 83 ? 3.522 -10.890 -9.209 1.00 97.75 83 LYS A C 1
ATOM 641 O O . LYS A 1 83 ? 4.494 -11.011 -8.465 1.00 97.75 83 LYS A O 1
ATOM 646 N N . VAL A 1 84 ? 2.269 -11.053 -8.794 1.00 97.75 84 VAL A N 1
ATOM 647 C CA . VAL A 1 84 ? 1.908 -11.176 -7.377 1.00 97.75 84 VAL A CA 1
ATOM 648 C C . VAL A 1 84 ? 0.941 -12.322 -7.102 1.00 97.75 84 VAL A C 1
ATOM 650 O O . VAL A 1 84 ? 0.153 -12.748 -7.951 1.00 97.75 84 VAL A O 1
ATOM 653 N N . ASN A 1 85 ? 0.991 -12.779 -5.854 1.00 98.56 85 ASN A N 1
ATOM 654 C CA . ASN A 1 85 ? -0.027 -13.612 -5.231 1.00 98.56 85 ASN A CA 1
ATOM 655 C C . ASN A 1 85 ? -0.712 -12.742 -4.178 1.00 98.56 85 ASN A C 1
ATOM 657 O O . ASN A 1 85 ? -0.019 -12.160 -3.342 1.00 98.56 85 ASN A O 1
ATOM 661 N N . TYR A 1 86 ? -2.038 -12.625 -4.213 1.00 98.31 86 TYR A N 1
ATOM 662 C CA . TYR A 1 86 ? -2.763 -11.712 -3.326 1.00 98.31 86 TYR A CA 1
ATOM 663 C C . TYR A 1 86 ? -4.146 -12.235 -2.941 1.00 98.31 86 TYR A C 1
ATOM 665 O O . TYR A 1 86 ? -4.739 -13.071 -3.625 1.00 98.31 86 TYR A O 1
ATOM 673 N N . ILE A 1 87 ? -4.665 -11.691 -1.840 1.00 98.50 87 ILE A N 1
ATOM 674 C CA . ILE A 1 87 ? -6.055 -11.832 -1.405 1.00 98.50 87 ILE A CA 1
ATOM 675 C C . ILE A 1 87 ? -6.538 -10.443 -0.982 1.00 98.50 87 ILE A C 1
ATOM 677 O O . ILE A 1 87 ? -5.974 -9.847 -0.065 1.00 98.50 87 ILE A O 1
ATOM 681 N N . GLY A 1 88 ? -7.586 -9.941 -1.630 1.00 98.31 88 GLY A N 1
ATOM 682 C CA . GLY A 1 88 ? -8.288 -8.717 -1.261 1.00 98.31 88 GLY A CA 1
ATOM 683 C C . GLY A 1 88 ? -9.430 -9.016 -0.292 1.00 98.31 88 GLY A C 1
ATOM 684 O O . GLY A 1 88 ? -10.324 -9.810 -0.593 1.00 98.31 88 GLY A O 1
ATOM 685 N N . ARG A 1 89 ? -9.413 -8.380 0.884 1.00 98.00 89 ARG A N 1
ATOM 686 C CA . ARG A 1 89 ? -10.450 -8.528 1.916 1.00 98.00 89 ARG A CA 1
ATOM 687 C C . ARG A 1 89 ? -11.014 -7.176 2.324 1.00 98.00 89 ARG A C 1
ATOM 689 O O . ARG A 1 89 ? -10.276 -6.203 2.434 1.00 98.00 89 ARG A O 1
ATOM 696 N N . LEU A 1 90 ? -12.313 -7.144 2.592 1.00 96.50 90 LEU A N 1
ATOM 697 C CA . LEU A 1 90 ? -12.955 -6.046 3.310 1.00 96.50 90 LEU A CA 1
ATOM 698 C C . LEU A 1 90 ? -12.625 -6.136 4.810 1.00 96.50 90 LEU A C 1
ATOM 700 O O . LEU A 1 90 ? -12.242 -7.196 5.307 1.00 96.50 90 LEU A O 1
ATOM 704 N N . LEU A 1 91 ? -12.847 -5.051 5.560 1.00 93.75 91 LEU A N 1
ATOM 705 C CA . LEU A 1 91 ? -12.579 -5.003 7.010 1.00 93.75 91 LEU A CA 1
ATOM 706 C C . LEU A 1 91 ? -13.444 -5.971 7.836 1.00 93.75 91 LEU A C 1
ATOM 708 O O . LEU A 1 91 ? -13.103 -6.295 8.968 1.00 93.75 91 LEU A O 1
ATOM 712 N N . ASN A 1 92 ? -14.550 -6.462 7.271 1.00 94.06 92 ASN A N 1
ATOM 713 C CA . ASN A 1 92 ? -15.365 -7.518 7.877 1.00 94.06 92 ASN A CA 1
ATOM 714 C C . ASN A 1 92 ? -14.833 -8.940 7.595 1.00 94.06 92 ASN A C 1
ATOM 716 O O . ASN A 1 92 ? -15.467 -9.915 7.984 1.00 94.06 92 ASN A O 1
ATOM 720 N N . GLY A 1 93 ? -13.696 -9.069 6.904 1.00 94.50 93 GLY A N 1
ATOM 721 C CA . GLY A 1 93 ? -13.046 -10.338 6.576 1.00 94.50 93 GLY A CA 1
ATOM 722 C C . GLY A 1 93 ? -13.488 -10.973 5.254 1.00 94.50 93 GLY A C 1
ATOM 723 O O . GLY A 1 93 ? -12.816 -11.903 4.788 1.00 94.50 93 GLY A O 1
ATOM 724 N N . ASN A 1 94 ? -14.556 -10.468 4.626 1.00 98.00 94 ASN A N 1
ATOM 725 C CA . ASN A 1 94 ? -15.057 -10.995 3.358 1.00 98.00 94 ASN A CA 1
ATOM 726 C C . ASN A 1 94 ? -14.022 -10.792 2.250 1.00 98.00 94 ASN A C 1
ATOM 728 O O . ASN A 1 94 ? -13.566 -9.672 2.010 1.00 98.00 94 ASN A O 1
ATOM 732 N N . VAL A 1 95 ? -13.674 -11.880 1.563 1.00 98.56 95 VAL A N 1
ATOM 733 C CA . VAL A 1 95 ? -12.829 -11.837 0.365 1.00 98.56 95 VAL A CA 1
ATOM 734 C C . VAL A 1 95 ? -13.665 -11.286 -0.783 1.00 98.56 95 VAL A C 1
ATOM 736 O O . VAL A 1 95 ? -14.739 -11.820 -1.056 1.00 98.56 95 VAL A O 1
ATOM 739 N N . PHE A 1 96 ? -13.179 -10.238 -1.444 1.00 98.44 96 PHE A N 1
ATOM 740 C CA . PHE A 1 96 ? -13.818 -9.706 -2.652 1.00 98.44 96 PHE A CA 1
ATOM 741 C C . PHE A 1 96 ? -13.064 -10.092 -3.928 1.00 98.44 96 PHE A C 1
ATOM 743 O O . PHE A 1 96 ? -13.672 -10.128 -4.992 1.00 98.44 96 PHE A O 1
ATOM 750 N N . ASP A 1 97 ? -11.767 -10.399 -3.822 1.00 98.50 97 ASP A N 1
ATOM 751 C CA . ASP A 1 97 ? -10.932 -10.842 -4.938 1.00 98.50 97 ASP A CA 1
ATOM 752 C C . ASP A 1 97 ? -9.686 -11.599 -4.437 1.00 98.50 97 ASP A C 1
ATOM 754 O O . ASP A 1 97 ? -9.260 -11.413 -3.294 1.00 98.50 97 ASP A O 1
ATOM 758 N N . GLN A 1 98 ? -9.098 -12.467 -5.263 1.00 98.56 98 GLN A N 1
ATOM 759 C CA . GLN A 1 98 ? -7.846 -13.176 -4.967 1.00 98.56 98 GLN A CA 1
ATOM 760 C C . GLN A 1 98 ? -7.205 -13.758 -6.233 1.00 98.56 98 GLN A C 1
ATOM 762 O O . GLN A 1 98 ? -7.899 -14.159 -7.165 1.00 98.56 98 GLN A O 1
ATOM 767 N N . GLY A 1 99 ? -5.878 -13.907 -6.232 1.00 98.50 99 GLY A N 1
ATOM 768 C CA . GLY A 1 99 ? -5.147 -14.426 -7.387 1.00 98.50 99 GLY A CA 1
ATOM 769 C C . GLY A 1 99 ? -3.779 -15.015 -7.052 1.00 98.50 99 GLY A C 1
ATOM 770 O O . GLY A 1 99 ? -3.151 -14.667 -6.051 1.00 98.50 99 GLY A O 1
ATOM 771 N N . ASN A 1 100 ? -3.310 -15.915 -7.920 1.00 98.56 100 ASN A N 1
ATOM 772 C CA . ASN A 1 100 ? -1.982 -16.524 -7.855 1.00 98.56 100 ASN A CA 1
ATOM 773 C C . ASN A 1 100 ? -1.275 -16.345 -9.204 1.00 98.56 100 ASN A C 1
ATOM 775 O O . ASN A 1 100 ? -1.787 -16.773 -10.237 1.00 98.56 100 ASN A O 1
ATOM 779 N N . GLY A 1 101 ? -0.107 -15.707 -9.187 1.00 97.75 101 GLY A N 1
ATOM 780 C CA . GLY A 1 101 ? 0.693 -15.420 -10.368 1.00 97.75 101 GLY A CA 1
ATOM 781 C C . GLY A 1 101 ? 0.071 -14.385 -11.303 1.00 97.75 101 GLY A C 1
ATOM 782 O O . GLY A 1 101 ? 0.302 -14.472 -12.508 1.00 97.75 101 GLY A O 1
ATOM 783 N N . VAL A 1 102 ? -0.706 -13.440 -10.768 1.00 98.25 102 VAL A N 1
ATOM 784 C CA . VAL A 1 102 ? -1.350 -12.373 -11.548 1.00 98.25 102 VAL A CA 1
ATOM 785 C C . VAL A 1 102 ? -0.325 -11.290 -11.870 1.00 98.25 102 VAL A C 1
ATOM 787 O O . VAL A 1 102 ? 0.419 -10.874 -10.982 1.00 98.25 102 VAL A O 1
ATOM 790 N N . SER A 1 103 ? -0.285 -10.851 -13.129 1.00 96.75 103 SER A N 1
ATOM 791 C CA . SER A 1 103 ? 0.571 -9.752 -13.583 1.00 96.75 103 SER A CA 1
ATOM 792 C C . SER A 1 103 ? -0.211 -8.442 -13.647 1.00 96.75 103 SER A C 1
ATOM 794 O O . SER A 1 103 ? -1.307 -8.413 -14.206 1.00 96.75 103 SER A O 1
ATOM 796 N N . PHE A 1 104 ? 0.377 -7.371 -13.119 1.00 91.94 104 PHE A N 1
ATOM 797 C CA . PHE A 1 104 ? -0.128 -6.001 -13.192 1.00 91.94 104 PHE A CA 1
ATOM 798 C C . PHE A 1 104 ? 0.950 -5.099 -13.786 1.00 91.94 104 PHE A C 1
ATOM 800 O O . PHE A 1 104 ? 2.099 -5.188 -13.354 1.00 91.94 104 PHE A O 1
ATOM 807 N N . GLY A 1 105 ? 0.585 -4.240 -14.736 1.00 84.44 105 GLY A N 1
ATOM 808 C CA . GLY A 1 105 ? 1.502 -3.301 -15.379 1.00 84.44 105 GLY A CA 1
ATOM 809 C C . GLY A 1 105 ? 0.895 -2.579 -16.567 1.00 84.44 105 GLY A C 1
ATOM 810 O O . GLY A 1 105 ? -0.234 -2.943 -16.967 1.00 84.44 105 GLY A O 1
#

Radius of gyration: 29.47 Å; chains: 1; bounding box: 33×29×108 Å

Foldseek 3Di:
DDDDDDDDPPVPPDDDPDPPDPPPPDPPDLDDDPAADDPVVLVVVVVLCVVVVNDWDADRSRDTDDCPDDDDPDDDGSRDKDFDWDFDADSVGDTPDTDHRDIDD

pLDDT: mean 84.63, std 19.01, range [41.28, 98.56]

Secondary structure (DSSP, 8-state):
----------SS--S-S-------------PPP-----HHHHHHHHHHHHHTT---EEPTTS-EE--SS---S----TTS-EEEEEEEE-TTS-EEEEEEEEEE-